Protein AF-A0AAV5VB03-F1 (afdb_monomer_lite)

Secondary structure (DSSP, 8-state):
----GGG-SEEEE--TTSTT-EEEE-TTS-------PPPP---TT---SSS-S-----TT---

pLDDT: mean 81.44, std 16.05, range [53.66, 96.56]

Structure (mmCIF, N/CA/C/O backbone):
data_AF-A0AAV5VB03-F1
#
_entry.id   AF-A0AAV5VB03-F1
#
loop_
_atom_site.group_PDB
_atom_site.id
_atom_site.type_symbol
_atom_site.label_atom_id
_atom_site.label_alt_id
_atom_site.label_comp_id
_atom_site.label_asym_id
_atom_site.label_entity_id
_atom_site.label_seq_id
_atom_site.pdbx_PDB_ins_code
_atom_site.Cartn_x
_atom_site.Cartn_y
_atom_site.Cartn_z
_atom_site.occupancy
_atom_site.B_iso_or_equiv
_atom_site.auth_seq_id
_atom_site.auth_comp_id
_atom_site.auth_asym_id
_atom_site.auth_atom_id
_atom_site.pdbx_PDB_model_num
ATOM 1 N N . GLY A 1 1 ? 12.130 2.498 -9.550 1.00 84.88 1 GLY A N 1
ATOM 2 C CA . GLY A 1 1 ? 11.527 2.656 -8.209 1.00 84.88 1 GLY A CA 1
ATOM 3 C C . GLY A 1 1 ? 10.187 3.335 -8.380 1.00 84.88 1 GLY A C 1
ATOM 4 O O . GLY A 1 1 ? 10.012 3.963 -9.411 1.00 84.88 1 GLY A O 1
ATOM 5 N N . PHE A 1 2 ? 9.258 3.180 -7.436 1.00 92.12 2 PHE A N 1
ATOM 6 C CA . PHE A 1 2 ? 7.917 3.773 -7.533 1.00 92.12 2 PHE A CA 1
ATOM 7 C C . PHE A 1 2 ? 7.875 5.171 -6.882 1.00 92.12 2 PHE A C 1
ATOM 9 O O . PHE A 1 2 ? 8.621 5.391 -5.924 1.00 92.12 2 PHE A O 1
ATOM 16 N N . PRO A 1 3 ? 7.029 6.099 -7.362 1.00 92.94 3 PRO A N 1
ATOM 17 C CA . PRO A 1 3 ? 6.044 5.915 -8.430 1.00 92.94 3 PRO A CA 1
ATOM 18 C C . PRO A 1 3 ? 6.664 5.838 -9.838 1.00 92.94 3 PRO A C 1
ATOM 20 O O . PRO A 1 3 ? 7.645 6.516 -10.126 1.00 92.94 3 PRO A O 1
ATOM 23 N N . ASP A 1 4 ? 6.087 5.002 -10.702 1.00 94.62 4 ASP A N 1
ATOM 24 C CA . ASP A 1 4 ? 6.478 4.831 -12.111 1.00 94.62 4 ASP A CA 1
ATOM 25 C C . ASP A 1 4 ? 5.226 4.636 -12.978 1.00 94.62 4 ASP A C 1
ATOM 27 O O . ASP A 1 4 ? 4.623 3.559 -13.011 1.00 94.62 4 ASP A O 1
ATOM 31 N N . THR A 1 5 ? 4.819 5.707 -13.660 1.00 93.62 5 THR A N 1
ATOM 32 C CA . THR A 1 5 ? 3.565 5.787 -14.425 1.00 93.62 5 THR A CA 1
ATOM 33 C C . THR A 1 5 ? 3.551 4.906 -15.670 1.00 93.62 5 THR A C 1
ATOM 35 O O . THR A 1 5 ? 2.482 4.622 -16.207 1.00 93.62 5 THR A O 1
ATOM 38 N N . GLN A 1 6 ? 4.700 4.372 -16.100 1.00 95.56 6 GLN A N 1
ATOM 39 C CA . GLN A 1 6 ? 4.753 3.402 -17.201 1.00 95.56 6 GLN A CA 1
ATOM 40 C C . GLN A 1 6 ? 4.001 2.105 -16.872 1.00 95.56 6 GLN A C 1
ATOM 42 O O . GLN A 1 6 ? 3.530 1.418 -17.777 1.00 95.56 6 GLN A O 1
ATOM 47 N N . TYR A 1 7 ? 3.851 1.786 -15.583 1.00 94.12 7 TYR A N 1
ATOM 48 C CA . TYR A 1 7 ? 3.070 0.640 -15.115 1.00 94.12 7 TYR A CA 1
ATOM 49 C C . TYR A 1 7 ? 1.597 0.983 -14.835 1.00 94.12 7 TYR A C 1
ATOM 51 O O . TYR A 1 7 ? 0.819 0.086 -14.513 1.00 94.12 7 TYR A O 1
ATOM 59 N N . GLY A 1 8 ? 1.197 2.250 -14.998 1.00 95.81 8 GLY A N 1
ATOM 60 C CA . GLY A 1 8 ? -0.166 2.756 -14.830 1.00 95.81 8 GLY A CA 1
ATOM 61 C C . GLY A 1 8 ? -0.307 3.806 -13.724 1.00 95.81 8 GLY A C 1
ATOM 62 O O . GLY A 1 8 ? 0.620 4.082 -12.967 1.00 95.81 8 GLY A O 1
ATOM 63 N N . GLU A 1 9 ? -1.494 4.401 -13.633 1.00 96.19 9 GLU A N 1
ATOM 64 C CA . GLU A 1 9 ? -1.778 5.551 -12.756 1.00 96.19 9 GLU A CA 1
ATOM 65 C C . GLU A 1 9 ? -2.389 5.161 -11.397 1.00 96.19 9 GLU A C 1
ATOM 67 O O . GLU A 1 9 ? -2.526 6.002 -10.513 1.00 96.19 9 GLU A O 1
ATOM 72 N N . CYS A 1 10 ? -2.766 3.893 -11.206 1.00 96.38 10 CYS A N 1
ATOM 73 C CA . CYS A 1 10 ? -3.336 3.409 -9.948 1.00 96.38 10 CYS A CA 1
ATOM 74 C C . CYS A 1 10 ? -2.274 2.747 -9.069 1.00 96.38 10 CYS A C 1
ATOM 76 O O . CYS A 1 10 ? -1.250 2.281 -9.564 1.00 96.38 10 CYS A O 1
ATOM 78 N N . VAL A 1 11 ? -2.526 2.674 -7.759 1.00 96.50 11 VAL A N 1
ATOM 79 C CA . VAL A 1 11 ? -1.607 2.072 -6.782 1.00 96.50 11 VAL A CA 1
ATOM 80 C C . VAL A 1 11 ? -2.175 0.757 -6.261 1.00 96.50 11 VAL A C 1
ATOM 82 O O . VAL A 1 11 ? -3.350 0.671 -5.915 1.00 96.50 11 VAL A O 1
ATOM 85 N N . SER A 1 12 ? -1.311 -0.249 -6.154 1.00 95.88 12 SER A N 1
ATOM 86 C CA . SER A 1 12 ? -1.568 -1.485 -5.413 1.00 95.88 12 SER A CA 1
ATOM 87 C C . SER A 1 12 ? -0.512 -1.715 -4.343 1.00 95.88 12 SER A C 1
ATOM 89 O O . SER A 1 12 ? 0.600 -1.184 -4.408 1.00 95.88 12 SER A O 1
ATOM 91 N N . MET A 1 13 ? -0.867 -2.538 -3.358 1.00 96.56 13 MET A N 1
ATOM 92 C CA . MET A 1 13 ? 0.063 -3.039 -2.357 1.00 96.56 13 MET A CA 1
ATOM 93 C C . MET A 1 13 ? 0.627 -4.389 -2.807 1.00 96.56 13 MET A C 1
ATOM 95 O O . MET A 1 13 ? -0.123 -5.324 -3.083 1.00 96.56 13 MET A O 1
ATOM 99 N N . GLY A 1 14 ? 1.951 -4.497 -2.859 1.00 94.12 14 GLY A N 1
ATOM 100 C CA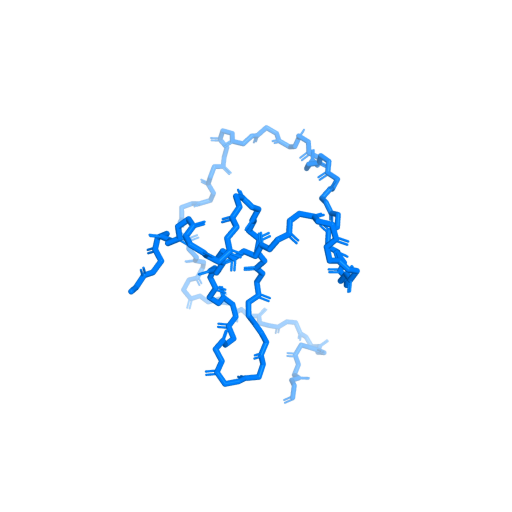 . GLY A 1 14 ? 2.648 -5.744 -3.135 1.00 94.12 14 GLY A CA 1
ATOM 101 C C . GLY A 1 14 ? 2.458 -6.771 -2.019 1.00 94.12 14 GLY A C 1
ATOM 102 O O . GLY A 1 14 ? 2.439 -6.448 -0.828 1.00 94.12 14 GLY A O 1
ATOM 103 N N . THR A 1 15 ? 2.346 -8.034 -2.417 1.00 93.06 15 THR A N 1
ATOM 104 C CA . THR A 1 15 ? 2.329 -9.204 -1.531 1.00 93.06 15 THR A CA 1
ATOM 105 C C . THR A 1 15 ? 3.535 -10.104 -1.835 1.00 93.06 15 THR A C 1
ATOM 107 O O . THR A 1 15 ? 4.252 -9.897 -2.816 1.00 93.06 15 THR A O 1
ATOM 110 N N . GLY A 1 16 ? 3.792 -11.121 -1.007 1.00 93.12 16 GLY A N 1
ATOM 111 C CA . GLY A 1 16 ? 4.880 -12.078 -1.245 1.00 93.12 16 GLY A CA 1
ATOM 112 C C . GLY A 1 16 ? 6.267 -11.448 -1.088 1.00 93.12 16 GLY A C 1
ATOM 113 O O . GLY A 1 16 ? 6.639 -11.068 0.015 1.00 93.12 16 GLY A O 1
ATOM 114 N N . PHE A 1 17 ? 7.033 -11.343 -2.179 1.00 91.69 17 PHE A N 1
ATOM 115 C CA . PHE A 1 17 ? 8.427 -10.866 -2.164 1.00 91.69 17 PHE A CA 1
ATOM 116 C C . PHE A 1 17 ? 8.570 -9.354 -1.897 1.00 91.69 17 PHE A C 1
ATOM 118 O O . PHE A 1 17 ? 9.620 -8.892 -1.454 1.00 91.69 17 PHE A O 1
ATOM 125 N N . PHE A 1 18 ? 7.508 -8.573 -2.122 1.00 89.88 18 PHE A N 1
ATOM 126 C CA . PHE A 1 18 ? 7.477 -7.130 -1.854 1.00 89.88 18 PHE A CA 1
ATOM 127 C C . PHE A 1 18 ? 6.328 -6.762 -0.900 1.00 89.88 18 PHE A C 1
ATOM 129 O O . PHE A 1 18 ? 5.449 -5.986 -1.279 1.00 89.88 18 PHE A O 1
ATOM 136 N N . PRO A 1 19 ? 6.296 -7.323 0.322 1.00 94.06 19 PRO A N 1
ATOM 137 C CA . PRO A 1 19 ? 5.140 -7.213 1.198 1.00 94.06 19 PRO A CA 1
ATOM 138 C C . PRO A 1 19 ? 4.946 -5.764 1.653 1.00 94.06 19 PRO A C 1
ATOM 140 O O . PRO A 1 19 ? 5.877 -5.124 2.139 1.00 94.06 19 PRO A O 1
ATOM 143 N N . GLY A 1 20 ? 3.739 -5.235 1.462 1.00 94.25 20 GLY A N 1
ATOM 144 C CA . GLY A 1 20 ? 3.364 -3.897 1.922 1.00 94.25 20 GLY A CA 1
ATOM 145 C C . GLY A 1 20 ? 3.898 -2.744 1.068 1.00 94.25 20 GLY A C 1
ATOM 146 O O . GLY A 1 20 ? 3.558 -1.592 1.327 1.00 94.25 20 GLY A O 1
ATOM 147 N N . LYS A 1 21 ? 4.713 -3.012 0.038 1.00 95.56 21 LYS A N 1
ATOM 148 C CA . LYS A 1 21 ? 5.269 -1.950 -0.813 1.00 95.56 21 LYS A CA 1
ATOM 149 C C . LYS A 1 21 ? 4.223 -1.437 -1.793 1.00 95.56 21 LYS A C 1
ATOM 151 O O . LYS A 1 21 ? 3.505 -2.224 -2.401 1.00 95.56 21 LYS A O 1
ATOM 156 N N . TRP A 1 22 ? 4.168 -0.125 -1.980 1.00 95.56 22 TRP A N 1
ATOM 157 C CA . TRP A 1 22 ? 3.289 0.487 -2.974 1.00 95.56 22 TRP A CA 1
ATOM 158 C C . TRP A 1 22 ? 3.908 0.429 -4.364 1.00 95.56 22 TRP A C 1
ATOM 160 O O . TRP A 1 22 ? 5.102 0.688 -4.535 1.00 95.56 22 TRP A O 1
ATOM 170 N N . MET A 1 23 ? 3.086 0.078 -5.349 1.00 95.19 23 MET A N 1
ATOM 171 C CA . MET A 1 23 ? 3.498 -0.087 -6.739 1.00 95.19 23 MET A CA 1
ATOM 172 C C . MET A 1 23 ? 2.423 0.445 -7.684 1.00 95.19 23 MET A C 1
ATOM 174 O O . MET A 1 23 ? 1.228 0.273 -7.430 1.00 95.19 23 MET A O 1
ATOM 178 N N . ASN A 1 24 ? 2.851 1.061 -8.785 1.00 96.44 24 ASN A N 1
ATOM 179 C CA . ASN A 1 24 ? 1.958 1.474 -9.862 1.00 96.44 24 ASN A CA 1
ATOM 180 C C . ASN A 1 24 ? 1.395 0.258 -10.606 1.00 96.44 24 ASN A C 1
ATOM 182 O O . ASN A 1 24 ? 2.079 -0.749 -10.788 1.00 96.44 24 ASN A O 1
ATOM 186 N N . MET A 1 25 ? 0.147 0.376 -11.044 1.00 94.94 25 MET A N 1
ATOM 187 C CA . MET A 1 25 ? -0.575 -0.634 -11.804 1.00 94.94 25 MET A CA 1
ATOM 188 C C . MET A 1 25 ? -1.592 0.007 -12.755 1.00 94.94 25 MET A C 1
ATOM 190 O O . MET A 1 25 ? -2.053 1.137 -12.553 1.00 94.94 25 MET A O 1
ATOM 194 N N . ASN A 1 26 ? -2.029 -0.756 -13.756 1.00 96.31 26 ASN A N 1
ATOM 195 C CA . ASN A 1 26 ? -3.130 -0.345 -14.615 1.00 96.31 26 ASN A CA 1
ATOM 196 C C . ASN A 1 26 ? -4.460 -0.406 -13.848 1.00 96.31 26 ASN A C 1
ATOM 198 O O . ASN A 1 26 ? -4.844 -1.466 -13.355 1.00 96.31 26 ASN A O 1
ATOM 202 N N . CYS A 1 27 ? -5.183 0.713 -13.805 1.00 94.94 27 CYS A N 1
ATOM 203 C CA . CYS A 1 27 ? -6.445 0.874 -13.084 1.00 94.94 27 CYS A CA 1
ATOM 204 C C . CYS A 1 27 ? -7.559 -0.114 -13.466 1.00 94.94 27 CYS A C 1
ATOM 206 O O . CYS A 1 27 ? -8.478 -0.309 -12.679 1.00 94.94 27 CYS A O 1
ATOM 208 N N . THR A 1 28 ? -7.516 -0.730 -14.652 1.00 96.19 28 THR A N 1
ATOM 209 C CA . THR A 1 28 ? -8.532 -1.708 -15.085 1.00 96.19 28 THR A CA 1
ATOM 210 C C . THR A 1 28 ? -8.217 -3.144 -14.663 1.00 96.19 28 THR A C 1
ATOM 212 O O . THR A 1 28 ? -8.993 -4.054 -14.957 1.00 96.19 28 THR A O 1
ATOM 215 N N . SER A 1 29 ? -7.091 -3.373 -13.981 1.00 95.38 29 SER A N 1
ATOM 216 C CA . SER A 1 29 ? -6.720 -4.717 -13.537 1.00 95.38 29 SER A CA 1
ATOM 217 C C . SER A 1 29 ? -7.612 -5.170 -12.382 1.00 95.38 29 SER A C 1
ATOM 219 O O . SER A 1 29 ? -7.877 -4.419 -11.445 1.00 95.38 29 SER A O 1
ATOM 221 N N . LEU A 1 30 ? -8.031 -6.433 -12.419 1.00 96.56 30 LEU A N 1
ATOM 222 C CA . LEU A 1 30 ? -8.845 -7.036 -11.369 1.00 96.56 30 LEU A CA 1
ATOM 223 C C . LEU A 1 30 ? -7.945 -7.525 -10.231 1.00 96.56 30 LEU A C 1
ATOM 225 O O . LEU A 1 30 ? -7.222 -8.505 -10.396 1.00 96.56 30 LEU A O 1
ATOM 229 N N . LEU A 1 31 ? -8.002 -6.851 -9.081 1.00 95.06 31 LEU A N 1
ATOM 230 C CA . LEU A 1 31 ? -7.275 -7.219 -7.866 1.00 95.06 31 LEU A CA 1
ATOM 231 C C . LEU A 1 31 ? -8.206 -7.243 -6.643 1.00 95.06 31 LEU A C 1
ATOM 233 O O . LEU A 1 31 ? -9.219 -6.538 -6.623 1.00 95.06 31 LEU A O 1
ATOM 237 N N . PRO A 1 32 ? -7.853 -8.003 -5.592 1.00 94.88 32 PRO A N 1
ATOM 238 C CA . PRO A 1 32 ? -8.435 -7.818 -4.268 1.00 94.88 32 PRO A CA 1
ATOM 239 C C . PRO A 1 32 ? -8.191 -6.394 -3.748 1.00 94.88 32 PRO A C 1
ATOM 241 O O . PRO A 1 32 ? -7.155 -5.793 -4.033 1.00 94.88 32 PRO A O 1
ATOM 244 N N . TYR A 1 33 ? -9.119 -5.875 -2.943 1.00 94.19 33 TYR A N 1
ATOM 245 C CA . TYR A 1 33 ? -9.030 -4.539 -2.352 1.00 94.19 33 TYR A CA 1
ATOM 246 C C . TYR A 1 33 ? -9.318 -4.569 -0.850 1.00 94.19 33 TYR A C 1
ATOM 248 O O . TYR A 1 33 ? -10.010 -5.453 -0.345 1.00 94.19 33 TYR A O 1
ATOM 256 N N . ILE A 1 34 ? -8.778 -3.579 -0.140 1.00 94.56 34 ILE A N 1
ATOM 257 C CA . ILE A 1 34 ? -9.009 -3.364 1.289 1.00 94.56 34 ILE A CA 1
ATOM 258 C C . ILE A 1 34 ? -9.837 -2.088 1.429 1.00 94.56 34 ILE A C 1
ATOM 260 O O . ILE A 1 34 ? -9.438 -1.031 0.943 1.00 94.56 34 ILE A O 1
ATOM 264 N N . CYS A 1 35 ? -10.992 -2.184 2.086 1.00 94.75 35 CYS A N 1
ATOM 265 C CA . CYS A 1 35 ? -11.803 -1.021 2.434 1.00 94.75 35 CYS A CA 1
ATOM 266 C C . CYS A 1 35 ? -11.389 -0.458 3.789 1.00 94.75 35 CYS A C 1
ATOM 268 O O . CYS A 1 35 ? -11.087 -1.206 4.718 1.00 94.75 35 CYS A O 1
ATOM 270 N N . THR A 1 36 ? -11.491 0.856 3.931 1.00 90.25 36 THR A N 1
ATOM 271 C CA . THR A 1 36 ? -11.472 1.523 5.229 1.00 90.25 36 THR A CA 1
ATOM 272 C C . THR A 1 36 ? -12.883 1.996 5.566 1.00 90.25 36 THR A C 1
ATOM 274 O O . THR A 1 36 ? -13.648 2.412 4.696 1.00 90.25 36 THR A O 1
ATOM 277 N N . LYS A 1 37 ? -13.253 1.899 6.844 1.00 89.19 37 LYS A N 1
ATOM 278 C CA . LYS A 1 37 ? -14.414 2.600 7.403 1.00 89.19 37 LYS A CA 1
ATOM 279 C C . LYS A 1 37 ? -13.900 3.820 8.169 1.00 89.19 37 LYS A C 1
ATOM 281 O O . LYS A 1 37 ? -12.766 3.755 8.652 1.00 89.19 37 LYS A O 1
ATOM 286 N N . PRO A 1 38 ? 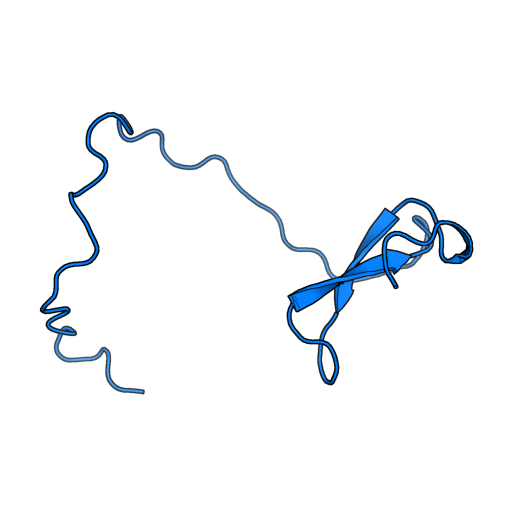-14.690 4.898 8.311 1.00 85.25 38 PRO A N 1
ATOM 287 C CA . PRO A 1 38 ? -14.327 5.983 9.208 1.00 85.25 38 PRO A CA 1
ATOM 288 C C . PRO A 1 38 ? -13.951 5.413 10.574 1.00 85.25 38 PRO A C 1
ATOM 290 O O . PRO A 1 38 ? -14.646 4.530 11.094 1.00 85.25 38 PRO A O 1
ATOM 293 N N . ALA A 1 39 ? -12.842 5.892 11.133 1.00 79.94 39 ALA A N 1
ATOM 294 C CA . ALA A 1 39 ? -12.564 5.642 12.534 1.00 79.94 39 ALA A CA 1
ATOM 295 C C . ALA A 1 39 ? -13.757 6.165 13.343 1.00 79.94 39 ALA A C 1
ATOM 297 O O . ALA A 1 39 ? -14.358 7.187 12.992 1.00 79.94 39 ALA A O 1
ATOM 298 N N . LEU A 1 40 ? -14.127 5.451 14.409 1.00 78.69 40 LEU A N 1
ATOM 299 C CA . LEU A 1 40 ? -14.960 6.074 15.427 1.00 78.69 40 LEU A CA 1
ATOM 300 C C . LEU A 1 40 ? -14.176 7.300 15.884 1.00 78.69 40 LEU A C 1
ATOM 302 O O . LEU A 1 40 ? -13.032 7.154 16.311 1.00 78.69 40 LEU A O 1
ATOM 306 N N . ILE A 1 41 ? -14.751 8.490 15.707 1.00 64.81 41 ILE A N 1
ATOM 307 C CA . ILE A 1 41 ? -14.153 9.718 16.218 1.00 64.81 41 ILE A CA 1
ATOM 308 C C . ILE A 1 41 ? -14.309 9.653 17.734 1.00 64.81 41 ILE A C 1
ATOM 310 O O . ILE A 1 41 ? -15.283 10.138 18.304 1.00 64.81 41 ILE A O 1
ATOM 314 N N . PHE A 1 42 ? -13.379 8.961 18.376 1.00 63.09 42 PHE A N 1
ATOM 315 C CA . PHE A 1 42 ? -12.968 9.322 19.713 1.00 63.09 42 PHE A CA 1
ATOM 316 C C . PHE A 1 42 ? -12.172 10.612 19.541 1.00 63.09 42 PHE A C 1
ATOM 318 O O . PHE A 1 42 ? -11.401 10.735 18.592 1.00 63.09 42 PHE A O 1
ATOM 325 N N . ASP A 1 43 ? -12.457 11.609 20.369 1.00 61.44 43 ASP A N 1
ATOM 326 C CA . ASP A 1 43 ? -11.716 12.864 20.381 1.00 61.44 43 ASP A CA 1
ATOM 327 C C . ASP A 1 43 ? -10.210 12.557 20.475 1.00 61.44 43 ASP A C 1
ATOM 329 O O . ASP A 1 43 ? -9.715 12.099 21.501 1.00 61.44 43 ASP A O 1
ATOM 333 N N . ASP A 1 44 ? -9.509 12.755 19.359 1.00 55.25 44 ASP A N 1
ATOM 334 C CA . ASP A 1 44 ? -8.098 12.411 19.156 1.00 55.25 44 ASP A CA 1
ATOM 335 C C . ASP A 1 44 ? -7.155 13.405 19.865 1.00 55.25 44 ASP A C 1
ATOM 337 O O . ASP A 1 44 ? -5.937 13.366 19.682 1.00 55.25 44 ASP A O 1
ATOM 341 N N . SER A 1 45 ? -7.699 14.325 20.675 1.00 53.66 45 SER A N 1
ATOM 342 C CA . SER A 1 45 ? -6.907 15.261 21.478 1.00 53.66 45 SER A CA 1
ATOM 343 C C . SER A 1 45 ? -6.162 14.597 22.638 1.00 53.66 45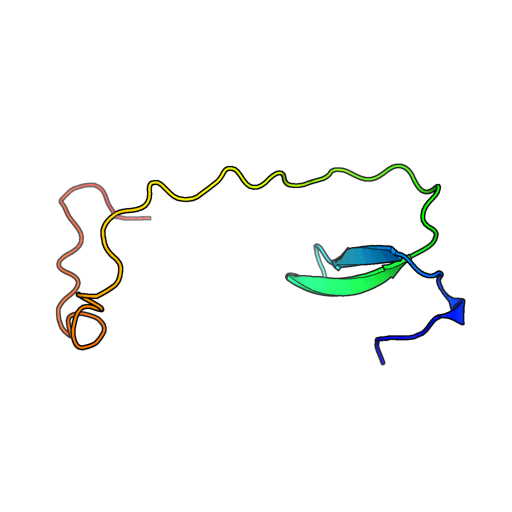 SER A C 1
ATOM 345 O O . SER A 1 45 ? -5.275 15.220 23.221 1.00 53.66 45 SER A O 1
ATOM 347 N N . VAL A 1 46 ? -6.444 13.327 22.934 1.00 55.81 46 VAL A N 1
ATOM 348 C CA . VAL A 1 46 ? -5.629 12.512 23.839 1.00 55.81 46 VAL A CA 1
ATOM 349 C C . VAL A 1 46 ? -4.860 11.490 23.009 1.00 55.81 46 VAL A C 1
ATOM 351 O O . VAL A 1 46 ? -5.179 10.306 23.000 1.00 55.81 46 VAL A O 1
ATOM 354 N N . GLN A 1 47 ? -3.831 11.949 22.293 1.00 58.28 47 GLN A N 1
ATOM 355 C CA . GLN A 1 47 ? -2.753 11.043 21.897 1.00 58.28 47 GLN A CA 1
ATOM 356 C C . GLN A 1 47 ? -2.148 10.500 23.203 1.00 58.28 47 GLN A C 1
ATOM 358 O O . GLN A 1 47 ? -1.673 11.311 24.003 1.00 58.28 47 GLN A O 1
ATOM 363 N N . PRO A 1 48 ? -2.192 9.185 23.485 1.00 60.41 48 PRO A N 1
ATO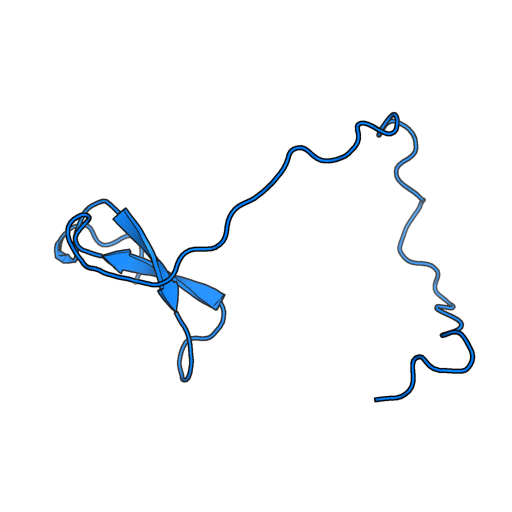M 364 C CA . PRO A 1 48 ? -1.471 8.657 24.632 1.00 60.41 48 PRO A CA 1
ATOM 365 C C . PRO 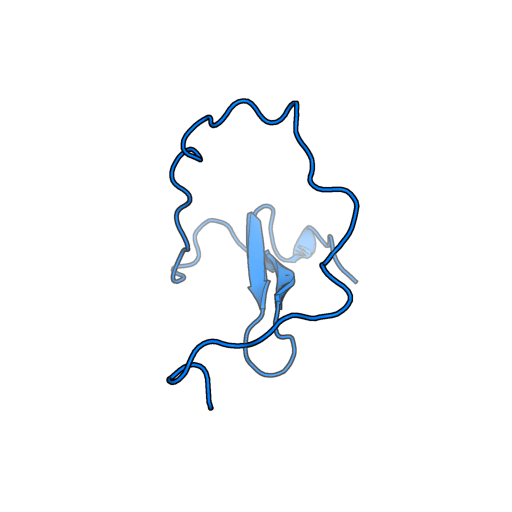A 1 48 ? 0.019 8.981 24.457 1.00 60.41 48 PRO A C 1
ATOM 367 O O . PRO A 1 48 ? 0.569 8.842 23.361 1.00 60.41 48 PRO A O 1
ATOM 370 N N . GLU A 1 49 ? 0.655 9.480 25.518 1.00 58.38 49 GLU A N 1
ATOM 371 C CA . GLU A 1 49 ? 2.095 9.726 25.530 1.00 58.38 49 GLU A CA 1
ATOM 372 C C . GLU A 1 49 ? 2.831 8.394 25.347 1.00 58.38 49 GLU A C 1
ATOM 374 O O . GLU A 1 49 ? 3.016 7.637 26.293 1.00 58.38 49 GLU A O 1
ATOM 379 N N . GLY A 1 50 ? 3.241 8.110 24.111 1.00 59.00 50 GLY A N 1
ATOM 380 C CA . GLY A 1 50 ? 4.062 6.950 23.787 1.00 59.00 50 GLY A CA 1
ATOM 381 C C . GLY A 1 50 ? 3.317 5.612 23.793 1.00 59.00 50 GLY A C 1
ATOM 382 O O . GLY A 1 50 ? 2.189 5.467 24.264 1.00 59.00 50 GLY A O 1
ATOM 383 N N . CYS A 1 51 ? 3.972 4.604 23.218 1.00 60.38 51 CYS A N 1
ATOM 384 C CA . CYS A 1 51 ? 3.640 3.220 23.531 1.00 60.38 51 CYS A CA 1
ATOM 385 C C . CYS A 1 51 ? 3.954 2.998 25.015 1.00 60.38 51 CYS A C 1
ATOM 387 O O . CYS A 1 51 ? 5.005 3.449 25.466 1.00 60.38 51 CYS A O 1
ATOM 389 N N . ALA A 1 52 ? 3.088 2.301 25.755 1.00 62.38 52 ALA A N 1
ATOM 390 C CA . ALA A 1 52 ? 3.458 1.818 27.081 1.00 62.38 52 ALA A CA 1
ATOM 391 C C . ALA A 1 52 ? 4.751 0.994 26.948 1.00 62.38 52 ALA A C 1
ATOM 393 O O . ALA A 1 52 ? 4.817 0.095 26.103 1.00 62.38 52 ALA A O 1
ATOM 394 N N . ASP A 1 53 ? 5.775 1.312 27.745 1.00 61.31 53 ASP A N 1
ATOM 395 C CA . ASP A 1 53 ? 7.025 0.535 27.806 1.00 61.31 53 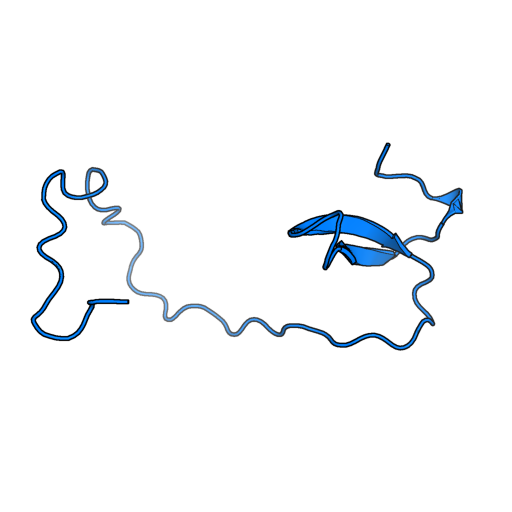ASP A CA 1
ATOM 396 C C . ASP A 1 53 ? 6.767 -0.917 28.279 1.00 61.31 53 ASP A C 1
ATOM 398 O O . ASP A 1 53 ? 7.618 -1.799 28.163 1.00 61.31 53 ASP A O 1
ATOM 402 N N . ASP A 1 54 ? 5.554 -1.170 28.762 1.00 59.38 54 ASP A N 1
ATOM 403 C CA . ASP A 1 54 ? 4.999 -2.389 29.310 1.00 59.38 54 ASP A CA 1
ATOM 404 C C . ASP A 1 54 ? 3.643 -2.711 28.653 1.00 59.38 54 ASP A C 1
ATOM 406 O O . ASP A 1 54 ? 2.570 -2.599 29.246 1.00 59.38 54 ASP A O 1
ATOM 410 N N . MET A 1 55 ? 3.681 -3.166 27.397 1.00 60.38 55 MET A N 1
ATOM 411 C CA . MET A 1 55 ? 2.582 -3.960 26.834 1.00 60.38 55 MET A CA 1
ATOM 412 C C . MET A 1 55 ? 2.499 -5.282 27.614 1.00 60.38 55 MET A C 1
ATOM 414 O O . MET A 1 55 ? 3.119 -6.279 27.245 1.00 60.38 55 MET A O 1
ATOM 418 N N . GLU A 1 56 ? 1.758 -5.301 28.722 1.00 62.56 56 GLU A N 1
ATOM 419 C CA . GLU A 1 56 ? 1.345 -6.556 29.345 1.00 62.56 56 GLU A CA 1
ATOM 420 C C . GLU A 1 56 ? 0.229 -7.150 28.479 1.00 62.56 56 GLU A C 1
ATOM 422 O O . GLU A 1 56 ? -0.950 -6.814 28.600 1.00 62.56 56 GLU A O 1
ATOM 427 N N . PHE A 1 57 ? 0.649 -7.971 27.516 1.00 62.47 57 PHE A N 1
ATOM 428 C CA . PHE A 1 57 ? -0.219 -8.826 26.718 1.00 62.47 57 PHE A CA 1
ATOM 429 C C . PHE A 1 57 ? -1.166 -9.593 27.646 1.00 62.47 57 PHE A C 1
ATOM 431 O O . PHE A 1 57 ? -0.737 -10.196 28.633 1.00 62.47 57 PHE A O 1
ATOM 438 N N . GLY A 1 58 ? -2.465 -9.540 27.355 1.00 60.94 58 GLY A N 1
ATOM 439 C CA . GLY A 1 58 ? -3.456 -10.232 28.164 1.00 60.94 58 GLY A CA 1
ATOM 440 C C . GLY A 1 58 ? -3.278 -11.750 28.054 1.00 60.94 58 GLY A C 1
ATOM 441 O O . GLY A 1 58 ? -2.736 -12.245 27.061 1.00 60.94 58 GLY A O 1
ATOM 442 N N . PRO A 1 59 ? -3.754 -12.534 29.039 1.00 59.28 59 PRO A N 1
ATOM 443 C CA . PRO A 1 59 ? -3.773 -13.987 28.910 1.00 59.28 59 PRO A CA 1
ATOM 444 C C . PRO A 1 59 ? -4.598 -14.383 27.673 1.00 59.28 59 PRO A C 1
ATOM 446 O O . PRO A 1 59 ? -5.822 -14.247 27.672 1.00 59.28 59 PRO A O 1
ATOM 449 N N . GLY A 1 60 ? -3.918 -14.859 26.622 1.00 63.09 60 GLY A N 1
ATOM 450 C CA . GLY A 1 60 ? -4.513 -15.210 25.325 1.00 63.09 60 GLY A CA 1
ATOM 451 C C . GLY A 1 60 ? -3.936 -14.477 24.106 1.00 63.09 60 GLY A C 1
ATOM 452 O O . GLY A 1 60 ? -4.284 -14.845 22.988 1.00 63.09 60 GLY A O 1
ATOM 453 N N . ASP A 1 61 ? -3.040 -13.507 24.302 1.00 68.69 61 ASP A N 1
ATOM 454 C CA . ASP A 1 61 ? -2.337 -12.786 23.224 1.00 68.69 61 ASP A CA 1
ATOM 455 C C . ASP A 1 61 ? -1.027 -13.485 22.779 1.00 68.69 61 ASP A C 1
ATOM 457 O O . ASP A 1 61 ? -0.195 -12.905 22.078 1.00 68.69 61 ASP A O 1
ATOM 461 N N . GLU A 1 62 ? -0.828 -14.742 23.183 1.00 69.25 62 GLU A N 1
ATOM 462 C CA . GLU A 1 62 ? 0.294 -15.578 22.751 1.00 69.25 62 GLU A CA 1
ATOM 463 C C . GLU A 1 62 ? 0.056 -16.073 21.311 1.00 69.25 62 GLU A C 1
ATOM 465 O O . GLU A 1 62 ? -0.969 -16.696 21.020 1.00 69.25 62 GLU A O 1
ATOM 470 N N . VAL A 1 63 ? 1.009 -15.800 20.413 1.00 61.47 63 VAL A N 1
ATOM 471 C CA . VAL A 1 63 ? 1.106 -16.420 19.077 1.00 61.47 63 VAL A CA 1
ATOM 472 C C . VAL A 1 63 ? 2.027 -17.630 19.087 1.00 61.47 63 VAL A C 1
ATOM 474 O O . VAL A 1 63 ? 3.077 -17.569 19.765 1.00 61.47 63 VAL A O 1
#

Foldseek 3Di:
DPPDCVQHDDWDADDDPRHRDIYHHHPPDDDDDDDDDDDPPPPCPCPDPDDPPDPPDDVPNDD

Organism: NCBI:txid1538716

Radius of gyration: 18.56 Å; chains: 1; bounding box: 26×32×46 Å

Sequence (63 aa):
GFPDTQYGECVSMGTGFFPGKWMNMNCTSLLPYICTKPALIFDDSVQPEGCADDMEFGPGDEV

InterPro domains:
  IPR016187 C-type lectin fold [SSF56436] (1-43)
  IPR018378 C-type lectin, conserved site [PS00615] (10-35)